Protein AF-A0A4Y7PE67-F1 (afdb_monomer)

Organism: NCBI:txid50990

Radius of gyration: 11.74 Å; Cα contacts (8 Å, |Δi|>4): 36; chains: 1; bounding box: 25×36×21 Å

pLDDT: mean 76.06, std 13.33, range [39.62, 88.75]

Secondary structure (DSSP, 8-state):
--------GGGSHHHHHHHHHHHHHHHHHSS---SHHHHHHHT--HHHHHHHHT-

Nearest PDB structures (foldseek):
  3k2z-assembly1_B  TM=6.350E-01  e=2.570E+00  Thermotoga maritima
  4dnc-assembly3_B  TM=6.195E-01  e=2.413E+00  Homo sapiens
  1j5y-assembly1_A  TM=7.443E-01  e=6.187E+00  Thermotoga maritima
  8q3i-assembly1_F  TM=6.174E-01  e=6.588E+00  M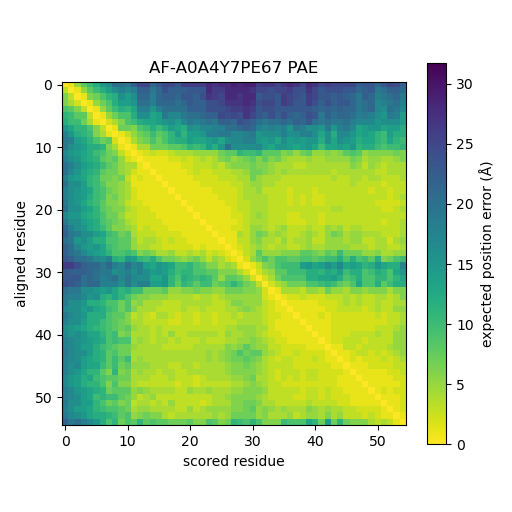ycolicibacterium smegmatis MC2 155

Solvent-accessible surface area (backbone atoms only — not comparable to full-atom values): 3357 Å² total; per-residue (Å²): 137,80,75,77,79,70,75,57,54,74,79,39,66,73,42,43,54,50,20,52,50,52,52,52,48,34,70,75,60,76,72,61,83,65,46,60,67,55,12,66,73,68,74,41,58,46,72,55,46,53,48,34,64,74,100

Mean predicted aligned error: 8.01 Å

Foldseek 3Di:
DDDPPDPQLVVDVLLLVLLVVVVVCCVVVVPPPQLVVSCVVSVHDSVVNVSSVVD

Sequence (55 aa):
MLLPSLPSPLLCPRRTILAALILKSKFFQGRCSSNCPWAKLSGLPPREVGRCEHA

Structure (mmCIF, N/CA/C/O backbone):
data_AF-A0A4Y7PE67-F1
#
_entry.id   AF-A0A4Y7PE67-F1
#
loop_
_atom_site.group_PDB
_atom_site.id
_atom_site.type_symbol
_atom_site.label_atom_id
_atom_site.label_alt_id
_atom_site.label_comp_id
_atom_site.label_asym_id
_atom_site.label_entity_id
_atom_site.label_seq_id
_atom_site.pdbx_PDB_ins_code
_atom_site.Cartn_x
_atom_site.Cartn_y
_atom_site.Cartn_z
_atom_site.occupancy
_atom_site.B_iso_or_equiv
_atom_site.auth_seq_id
_atom_site.auth_comp_id
_atom_site.auth_asym_id
_atom_site.auth_atom_id
_atom_site.pdbx_PDB_model_num
ATOM 1 N N . MET A 1 1 ? 15.418 -20.933 -0.961 1.00 39.62 1 MET A N 1
ATOM 2 C CA . MET A 1 1 ? 14.267 -20.194 -1.527 1.00 39.62 1 MET A CA 1
ATOM 3 C C . MET A 1 1 ? 14.537 -18.704 -1.383 1.00 39.62 1 MET A C 1
ATOM 5 O O . MET A 1 1 ? 14.292 -18.144 -0.324 1.00 39.62 1 MET A O 1
ATOM 9 N N . LEU A 1 2 ? 15.134 -18.089 -2.404 1.00 42.84 2 LEU A N 1
ATOM 10 C CA . LEU A 1 2 ? 15.436 -16.659 -2.432 1.00 42.84 2 LEU A CA 1
ATOM 11 C C . LEU A 1 2 ? 14.193 -15.953 -2.992 1.00 42.84 2 LEU A C 1
ATOM 13 O O . LEU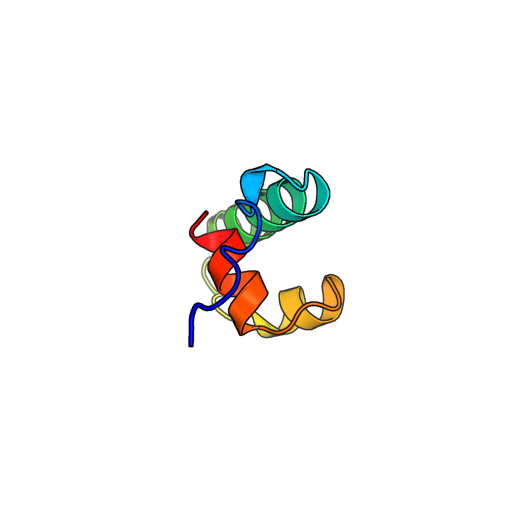 A 1 2 ? 13.855 -16.157 -4.157 1.00 42.84 2 LEU A O 1
ATOM 17 N N . LEU A 1 3 ? 13.457 -15.206 -2.162 1.00 50.38 3 LEU A N 1
ATOM 18 C CA . LEU A 1 3 ? 12.385 -14.337 -2.656 1.00 50.38 3 LEU A CA 1
ATOM 19 C C . LEU A 1 3 ? 13.037 -13.380 -3.670 1.00 50.38 3 LEU A C 1
ATOM 21 O O . LEU A 1 3 ? 14.038 -12.764 -3.295 1.00 50.38 3 LEU A O 1
ATOM 25 N N . PRO A 1 4 ? 12.546 -13.243 -4.916 1.00 46.62 4 PRO A N 1
ATOM 26 C CA . PRO A 1 4 ? 13.090 -12.236 -5.812 1.00 46.62 4 PRO A CA 1
ATOM 27 C C . PRO A 1 4 ? 12.981 -10.895 -5.089 1.00 46.62 4 PRO A C 1
ATOM 29 O O . PRO A 1 4 ? 11.900 -10.522 -4.624 1.00 46.62 4 PRO A O 1
ATOM 32 N N . SER A 1 5 ? 14.120 -10.227 -4.919 1.00 54.22 5 SER A N 1
ATOM 33 C CA . SER A 1 5 ? 14.210 -8.852 -4.451 1.00 54.22 5 SER A CA 1
ATOM 34 C C . SER A 1 5 ? 13.277 -8.025 -5.328 1.00 54.22 5 SER A C 1
ATOM 36 O O . SER A 1 5 ? 13.608 -7.727 -6.476 1.00 54.22 5 SER A O 1
ATOM 38 N N . LEU A 1 6 ? 12.064 -7.761 -4.827 1.00 58.09 6 LEU A N 1
ATOM 39 C CA . LEU A 1 6 ? 11.073 -6.951 -5.523 1.00 58.09 6 LEU A CA 1
ATOM 40 C C . LEU A 1 6 ? 11.795 -5.645 -5.880 1.00 58.09 6 LEU A C 1
ATOM 42 O O . LEU A 1 6 ? 12.392 -5.064 -4.967 1.00 58.09 6 LEU A O 1
ATOM 46 N N . PRO A 1 7 ? 11.811 -5.209 -7.155 1.00 56.78 7 PRO A N 1
ATOM 47 C CA . PRO A 1 7 ? 12.459 -3.956 -7.516 1.00 56.78 7 PRO A CA 1
ATOM 48 C C . PRO A 1 7 ? 11.925 -2.887 -6.572 1.00 56.78 7 PRO A C 1
ATOM 50 O O . PRO A 1 7 ? 10.715 -2.854 -6.313 1.00 56.78 7 PRO A O 1
ATOM 53 N N . SER A 1 8 ? 12.835 -2.108 -5.982 1.00 57.03 8 SER A N 1
ATOM 54 C CA . SER A 1 8 ? 12.530 -1.155 -4.920 1.00 57.03 8 SER A CA 1
ATOM 55 C C . SER A 1 8 ? 11.229 -0.424 -5.267 1.00 57.03 8 SER A C 1
ATOM 57 O O . SER A 1 8 ? 11.115 0.051 -6.396 1.00 57.03 8 SER A O 1
ATOM 59 N N . PRO A 1 9 ? 10.228 -0.343 -4.375 1.00 57.47 9 PRO A N 1
ATOM 60 C CA . PRO A 1 9 ? 8.947 0.311 -4.668 1.00 57.47 9 PRO A CA 1
ATOM 61 C C . PRO A 1 9 ? 9.093 1.732 -5.250 1.00 57.47 9 PRO A C 1
ATOM 63 O O . PRO A 1 9 ? 8.224 2.166 -6.001 1.00 57.47 9 PRO A O 1
ATOM 66 N N . LEU A 1 10 ? 10.228 2.393 -4.996 1.00 56.97 10 LEU A N 1
ATOM 67 C CA . LEU A 1 10 ? 10.652 3.6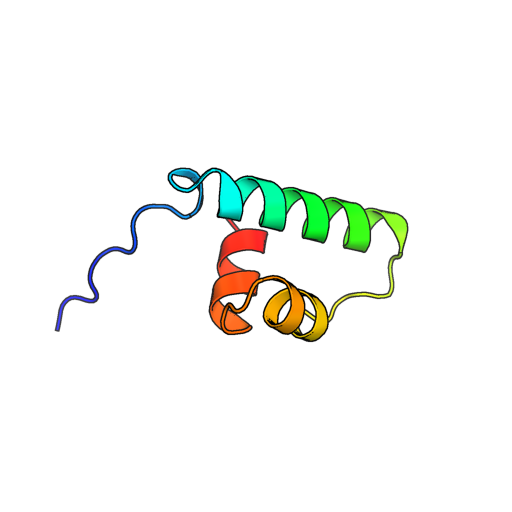78 -5.562 1.00 56.97 10 LEU A CA 1
ATOM 68 C C . LEU A 1 10 ? 10.996 3.660 -7.069 1.00 56.97 10 LEU A C 1
ATOM 70 O O . LEU A 1 10 ? 10.970 4.708 -7.706 1.00 56.97 10 LEU A O 1
ATOM 74 N N . LEU A 1 11 ? 11.297 2.499 -7.663 1.00 63.72 11 LEU A N 1
ATOM 75 C CA . LEU A 1 11 ? 11.594 2.342 -9.098 1.00 63.72 11 LEU A CA 1
ATOM 76 C C . LEU A 1 11 ? 10.330 2.350 -9.970 1.00 63.72 11 LEU A C 1
ATOM 78 O O . LEU A 1 11 ? 10.413 2.472 -11.189 1.00 63.72 11 LEU A O 1
ATOM 82 N N . CYS A 1 12 ? 9.150 2.213 -9.363 1.00 76.62 12 CYS A N 1
ATOM 83 C CA . CYS A 1 12 ? 7.871 2.311 -10.052 1.00 76.62 12 CYS A CA 1
ATOM 84 C C . CYS A 1 12 ? 7.236 3.671 -9.725 1.00 76.62 12 CYS A C 1
ATOM 86 O O . CYS A 1 12 ? 6.620 3.786 -8.664 1.00 76.62 12 CYS A O 1
ATOM 88 N N . PRO A 1 13 ? 7.276 4.679 -10.619 1.00 77.75 13 PRO A N 1
ATOM 89 C CA . PRO A 1 13 ? 6.723 6.010 -10.331 1.00 77.75 13 PRO A CA 1
ATOM 90 C C . PRO A 1 13 ? 5.247 5.955 -9.907 1.00 77.75 13 PRO A C 1
ATOM 92 O O . PRO A 1 13 ? 4.807 6.707 -9.042 1.00 77.75 13 PRO A O 1
ATOM 95 N N . ARG A 1 14 ? 4.489 4.983 -10.432 1.00 83.00 14 ARG A N 1
ATOM 96 C CA . ARG A 1 14 ? 3.099 4.713 -10.037 1.00 83.00 14 ARG A CA 1
ATOM 97 C C . ARG A 1 14 ? 2.947 4.348 -8.551 1.00 83.00 14 ARG A C 1
ATOM 99 O O . ARG A 1 14 ? 1.963 4.741 -7.933 1.00 83.00 14 ARG A O 1
ATOM 106 N N . ARG A 1 15 ? 3.905 3.612 -7.975 1.00 81.88 15 ARG A N 1
ATOM 107 C CA . ARG A 1 15 ? 3.914 3.218 -6.554 1.00 81.88 15 ARG A CA 1
ATOM 108 C C . ARG A 1 15 ? 4.357 4.372 -5.659 1.00 81.88 15 ARG A C 1
ATOM 110 O O . ARG A 1 15 ? 3.750 4.568 -4.614 1.00 81.88 15 ARG A O 1
ATOM 117 N N . THR A 1 16 ? 5.314 5.181 -6.107 1.00 82.94 16 THR A N 1
ATOM 118 C CA . THR A 1 16 ? 5.735 6.406 -5.410 1.00 82.94 16 THR A CA 1
ATOM 119 C C . THR A 1 16 ? 4.590 7.417 -5.301 1.00 82.94 16 THR A C 1
ATOM 121 O O . THR A 1 16 ? 4.336 7.959 -4.228 1.00 82.94 16 THR A O 1
ATOM 124 N N . ILE A 1 17 ? 3.828 7.621 -6.383 1.00 86.12 17 ILE A N 1
ATOM 125 C CA . ILE A 1 17 ? 2.640 8.492 -6.373 1.00 86.12 17 ILE A CA 1
ATOM 126 C C . ILE A 1 17 ? 1.572 7.946 -5.415 1.00 86.12 17 ILE A C 1
ATOM 128 O O . ILE A 1 17 ? 0.978 8.708 -4.652 1.00 86.12 17 ILE A O 1
ATOM 132 N N . LEU A 1 18 ? 1.345 6.627 -5.421 1.00 86.62 18 LEU A N 1
ATOM 133 C CA . LEU A 1 18 ? 0.403 5.975 -4.510 1.00 86.62 18 LEU A CA 1
ATOM 134 C C . LEU A 1 18 ? 0.817 6.157 -3.040 1.00 86.62 18 LEU A C 1
ATOM 136 O O . LEU A 1 18 ? -0.020 6.538 -2.227 1.00 86.62 18 LEU A O 1
ATOM 140 N N . ALA A 1 19 ? 2.092 5.938 -2.712 1.00 87.50 19 ALA A N 1
ATOM 141 C CA . ALA A 1 19 ? 2.642 6.139 -1.373 1.00 87.50 19 ALA A CA 1
ATOM 142 C C . ALA A 1 19 ? 2.441 7.580 -0.879 1.00 87.50 19 ALA A C 1
ATOM 144 O O . ALA A 1 19 ? 1.908 7.796 0.208 1.00 87.50 19 ALA A O 1
ATOM 145 N N . ALA A 1 20 ? 2.774 8.568 -1.715 1.00 87.31 20 ALA A N 1
ATOM 146 C CA . ALA A 1 20 ? 2.601 9.982 -1.392 1.00 87.31 20 ALA A CA 1
ATOM 147 C C . ALA A 1 20 ? 1.124 10.363 -1.176 1.00 87.31 20 ALA A C 1
ATOM 149 O O . ALA A 1 20 ? 0.811 11.140 -0.274 1.00 87.31 20 ALA A O 1
ATOM 150 N N . LEU A 1 21 ? 0.201 9.803 -1.969 1.00 86.81 21 LEU A N 1
ATOM 151 C CA . LEU A 1 21 ? -1.242 10.010 -1.802 1.00 86.81 21 LEU A CA 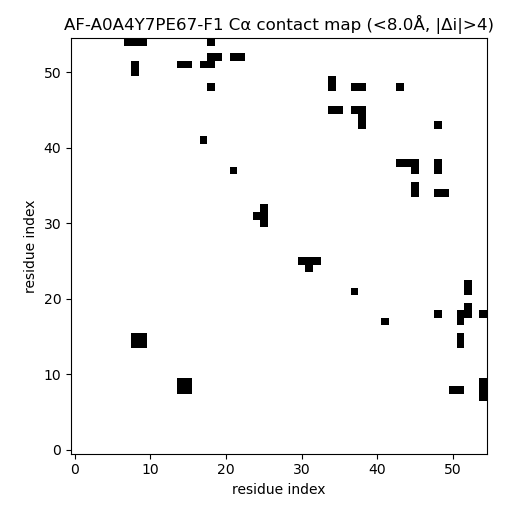1
ATOM 152 C C . LEU A 1 21 ? -1.763 9.412 -0.495 1.00 86.81 21 LEU A C 1
ATOM 154 O O . LEU A 1 21 ? -2.517 10.080 0.214 1.00 86.81 21 LEU A O 1
ATOM 158 N N . ILE A 1 22 ? -1.343 8.189 -0.162 1.00 86.38 22 ILE A N 1
ATOM 159 C CA . ILE A 1 22 ? -1.696 7.532 1.100 1.00 86.38 22 ILE A CA 1
ATOM 160 C C . ILE A 1 22 ? -1.201 8.377 2.272 1.00 86.38 22 ILE A C 1
ATOM 162 O O . ILE A 1 22 ? -1.989 8.711 3.157 1.00 86.38 22 ILE A O 1
ATOM 166 N N . LEU A 1 23 ? 0.071 8.787 2.241 1.00 86.25 23 LEU A N 1
ATOM 167 C CA . LEU A 1 23 ? 0.688 9.583 3.296 1.00 86.25 23 LEU A CA 1
ATOM 168 C C . LEU A 1 23 ? -0.017 10.934 3.460 1.00 86.25 23 LEU A C 1
ATOM 170 O O . LEU A 1 23 ? -0.424 11.283 4.566 1.00 86.25 23 LEU A O 1
ATOM 174 N N . LYS A 1 24 ? -0.255 11.659 2.358 1.00 87.69 24 LYS A N 1
ATOM 175 C CA . LYS A 1 24 ? -0.996 12.930 2.358 1.00 87.69 24 LYS A CA 1
ATOM 176 C C . LYS A 1 24 ? -2.398 12.760 2.937 1.00 87.69 24 LYS A C 1
ATOM 178 O O . LYS A 1 24 ? -2.839 13.576 3.742 1.00 87.69 24 LYS A O 1
ATOM 183 N N . SER A 1 25 ? -3.105 11.705 2.540 1.00 85.38 25 SER A N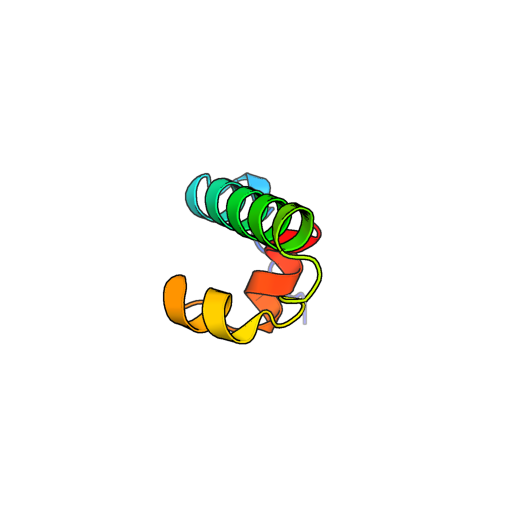 1
ATOM 184 C CA . SER A 1 25 ? -4.474 11.471 2.991 1.00 85.38 25 SER A CA 1
ATOM 185 C C . SER A 1 25 ? -4.531 11.067 4.464 1.00 85.38 25 SER A C 1
ATOM 187 O O . SER A 1 25 ? -5.414 11.535 5.179 1.00 85.38 25 SER A O 1
ATOM 189 N N . LYS A 1 26 ? -3.587 10.249 4.946 1.00 85.94 26 LYS A N 1
ATOM 190 C CA . LYS A 1 26 ? -3.471 9.896 6.370 1.00 85.94 26 LYS A CA 1
ATOM 191 C C . LYS A 1 26 ? -3.075 11.097 7.223 1.00 85.94 26 LYS A C 1
ATOM 193 O O . LYS A 1 26 ? -3.646 11.277 8.295 1.00 85.94 26 LYS A O 1
ATOM 198 N N . PHE A 1 27 ? -2.182 11.945 6.714 1.00 83.31 27 PHE A N 1
ATOM 199 C CA . PHE A 1 27 ? -1.770 13.187 7.364 1.00 83.31 27 PHE A CA 1
ATOM 200 C C . PHE A 1 27 ? -2.938 14.166 7.528 1.00 83.31 27 PHE A C 1
ATOM 202 O O . PHE A 1 27 ? -3.119 14.737 8.596 1.00 83.31 27 PHE A O 1
ATOM 209 N N . PHE A 1 28 ? -3.765 14.329 6.491 1.00 83.88 28 PHE A N 1
ATOM 210 C CA . PHE A 1 28 ? -4.856 15.306 6.512 1.00 83.88 28 PHE A CA 1
ATOM 211 C C . PHE A 1 28 ? -6.123 14.800 7.215 1.00 83.88 28 PHE A C 1
ATOM 213 O O . PHE A 1 28 ? -6.849 15.590 7.809 1.00 83.88 28 PHE A O 1
ATOM 220 N N . GLN A 1 29 ? -6.424 13.497 7.133 1.00 76.06 29 GLN A N 1
ATOM 221 C CA . GLN A 1 29 ? -7.690 12.952 7.641 1.00 76.06 29 GLN A CA 1
ATOM 222 C C . GLN A 1 29 ? -7.587 12.234 8.988 1.00 76.06 29 GLN A C 1
ATOM 224 O O . GLN A 1 29 ? -8.638 11.947 9.557 1.00 76.06 29 GLN A O 1
ATOM 229 N N . GLY A 1 30 ? -6.389 11.931 9.509 1.00 66.25 30 GLY A N 1
ATOM 230 C CA . GLY A 1 30 ? -6.126 11.423 10.872 1.00 66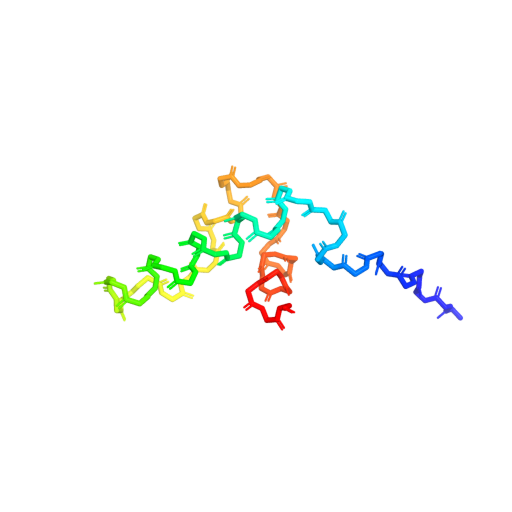.25 30 GLY A CA 1
ATOM 231 C C . 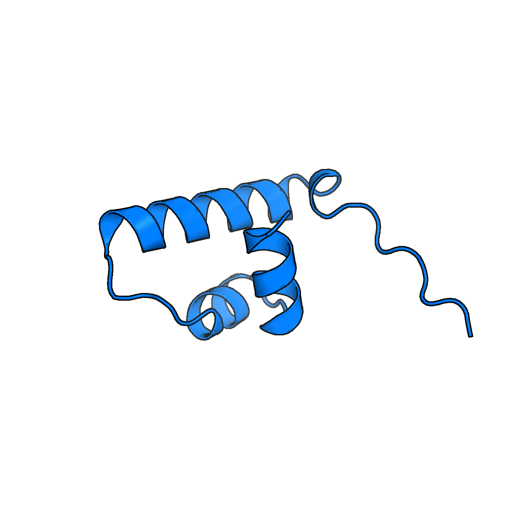GLY A 1 30 ? -6.765 10.077 11.272 1.00 66.25 30 GLY A C 1
ATOM 232 O O . GLY A 1 30 ? -6.288 9.418 12.188 1.00 66.25 30 GLY A O 1
ATOM 233 N N . ARG A 1 31 ? -7.830 9.634 10.592 1.00 62.84 31 ARG A N 1
ATOM 234 C CA . ARG A 1 31 ? -8.663 8.466 10.922 1.00 62.84 31 ARG A CA 1
ATOM 235 C C . ARG A 1 31 ? -8.654 7.385 9.840 1.00 62.84 31 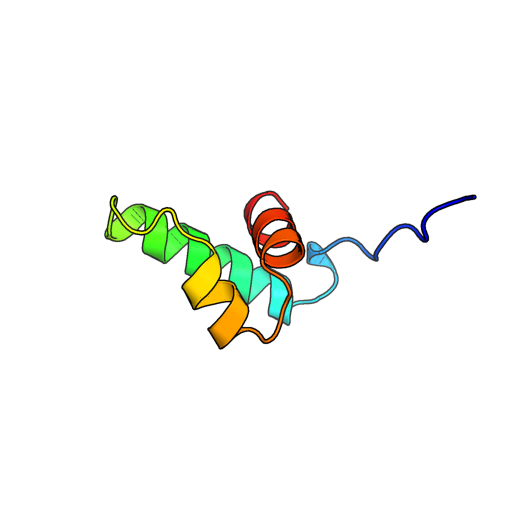ARG A C 1
ATOM 237 O O . ARG A 1 31 ? -9.224 6.316 10.035 1.00 62.84 31 ARG A O 1
ATOM 244 N N . CYS A 1 32 ? -7.992 7.627 8.711 1.00 64.81 32 CYS A N 1
ATOM 245 C CA . CYS A 1 32 ? -7.932 6.698 7.581 1.00 64.81 32 CYS A CA 1
ATOM 246 C C . CYS A 1 32 ? -6.718 5.758 7.676 1.00 64.81 32 CYS A C 1
ATOM 248 O O . CYS A 1 32 ? -5.900 5.705 6.765 1.00 64.81 32 CYS A O 1
ATOM 250 N N . SER A 1 33 ? -6.578 5.003 8.770 1.00 65.62 33 SER A N 1
ATOM 251 C CA . SER A 1 33 ? -5.417 4.114 8.986 1.00 65.62 33 SER A CA 1
ATOM 252 C C . SER A 1 33 ? -5.457 2.828 8.151 1.00 65.62 33 SER A C 1
ATOM 254 O O . SER A 1 33 ? -4.450 2.131 8.042 1.00 65.62 33 SER A O 1
ATOM 256 N N . SER A 1 34 ? -6.606 2.503 7.550 1.00 79.00 34 SER A N 1
ATOM 257 C CA . SER A 1 34 ? -6.772 1.278 6.770 1.00 79.00 34 SER A CA 1
ATOM 258 C C . SER A 1 34 ? -6.178 1.407 5.370 1.00 79.00 34 SER A C 1
ATOM 260 O O . SER A 1 34 ? -6.492 2.333 4.623 1.00 79.00 34 SER A O 1
ATOM 262 N N . ASN A 1 35 ? -5.380 0.412 4.986 1.00 83.06 35 ASN A N 1
ATOM 263 C CA . ASN A 1 35 ? -4.848 0.275 3.632 1.00 83.06 35 ASN A CA 1
ATOM 264 C C . ASN A 1 35 ? -5.830 -0.444 2.683 1.00 83.06 35 ASN A C 1
ATOM 266 O O . ASN A 1 35 ? -5.548 -0.559 1.494 1.00 83.06 35 ASN A O 1
ATOM 270 N N . CYS A 1 36 ? -7.000 -0.891 3.162 1.00 83.62 36 CYS A N 1
ATOM 271 C CA . CYS A 1 36 ? -7.999 -1.590 2.341 1.00 83.62 36 CYS A CA 1
ATOM 272 C C . CYS A 1 36 ? -8.600 -0.734 1.204 1.00 83.62 36 CYS A C 1
ATOM 274 O O . CYS A 1 36 ? -8.700 -1.242 0.085 1.00 83.62 36 CYS A O 1
ATOM 276 N N . PRO A 1 37 ? -8.970 0.547 1.415 1.00 87.75 37 PRO A N 1
ATOM 277 C CA . PRO A 1 37 ? -9.456 1.402 0.328 1.00 87.75 37 PRO A CA 1
ATOM 278 C C . PRO A 1 37 ? -8.379 1.632 -0.736 1.00 87.75 37 PRO A C 1
ATOM 280 O O . PRO A 1 37 ? -8.653 1.574 -1.932 1.00 87.75 37 PRO A O 1
ATOM 283 N N . TRP A 1 38 ? -7.134 1.812 -0.296 1.00 86.25 38 TRP A N 1
ATOM 284 C CA . TRP A 1 38 ? -5.972 2.011 -1.158 1.00 86.25 38 TRP A CA 1
ATOM 285 C C . TRP A 1 38 ? -5.601 0.752 -1.942 1.00 86.25 38 TRP A C 1
ATOM 287 O O . TRP A 1 38 ? -5.235 0.853 -3.110 1.00 86.25 38 TRP A O 1
ATOM 297 N N . ALA A 1 39 ? -5.766 -0.433 -1.349 1.00 88.75 39 ALA A N 1
ATOM 298 C CA . ALA A 1 39 ? -5.632 -1.725 -2.023 1.00 88.75 39 ALA A CA 1
ATOM 299 C C . ALA A 1 39 ? -6.661 -1.879 -3.147 1.00 88.75 39 ALA A C 1
ATOM 301 O O . ALA A 1 39 ? -6.306 -2.201 -4.279 1.00 88.75 39 ALA A O 1
ATOM 302 N N . LYS A 1 40 ? -7.928 -1.543 -2.872 1.00 87.56 40 LYS A N 1
ATOM 303 C CA . LYS A 1 40 ? -8.993 -1.568 -3.882 1.00 87.56 40 LYS A CA 1
ATOM 304 C C . LYS A 1 40 ? -8.759 -0.545 -5.000 1.00 87.56 40 LYS A C 1
ATOM 306 O O . LYS A 1 40 ? -8.968 -0.871 -6.161 1.00 87.56 40 LYS A O 1
ATOM 311 N N . LEU A 1 41 ? -8.296 0.660 -4.661 1.00 85.50 41 LEU A N 1
ATOM 312 C CA . LEU A 1 41 ? -8.005 1.728 -5.624 1.00 85.50 41 LEU A CA 1
ATOM 313 C C . LEU A 1 41 ? -6.818 1.393 -6.539 1.00 85.50 41 LEU A C 1
ATOM 315 O O . LEU A 1 41 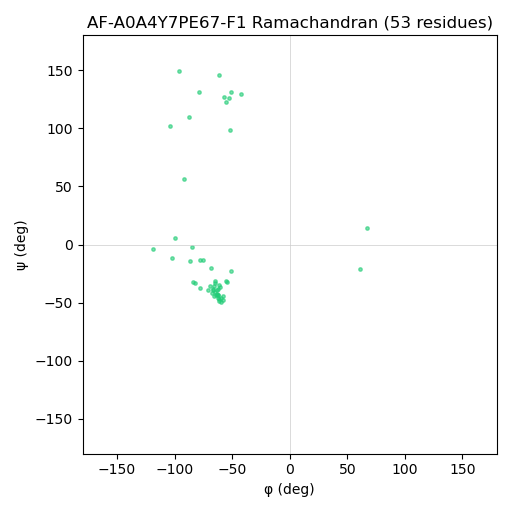? -6.845 1.682 -7.731 1.00 85.50 41 LEU A O 1
ATOM 319 N N . SER A 1 42 ? -5.763 0.808 -5.976 1.00 84.25 42 SER A N 1
ATOM 320 C CA . SER A 1 42 ? -4.533 0.495 -6.711 1.00 84.25 42 SER A CA 1
ATOM 321 C C . SER A 1 42 ? -4.564 -0.863 -7.413 1.00 84.25 42 SER A C 1
ATOM 323 O O . SER A 1 42 ? -3.704 -1.125 -8.252 1.00 84.25 42 SER A O 1
ATOM 325 N N . GLY A 1 43 ? -5.528 -1.724 -7.073 1.00 88.31 43 GLY A N 1
ATOM 326 C CA . GLY A 1 43 ? -5.543 -3.124 -7.497 1.00 88.31 43 GLY A CA 1
ATOM 327 C C . GLY A 1 43 ? -4.406 -3.946 -6.882 1.00 88.31 43 GLY A C 1
ATOM 328 O O . GLY A 1 43 ? -4.116 -5.038 -7.364 1.00 88.31 43 GLY A O 1
ATOM 329 N N . LEU A 1 44 ? -3.738 -3.422 -5.847 1.00 85.81 44 LEU A N 1
ATOM 330 C CA . LEU A 1 44 ? -2.644 -4.095 -5.158 1.00 85.81 44 LEU A CA 1
ATOM 331 C C . LEU A 1 44 ? -3.154 -4.805 -3.903 1.00 85.81 44 LEU A C 1
ATOM 333 O O . LEU A 1 44 ? -4.074 -4.320 -3.240 1.00 85.81 44 LEU A O 1
ATOM 337 N N . PRO A 1 45 ? -2.526 -5.921 -3.503 1.00 85.94 45 PRO A N 1
ATOM 338 C CA . PRO A 1 45 ? -2.823 -6.531 -2.220 1.00 85.94 45 PRO A CA 1
ATOM 339 C C . PRO A 1 45 ? -2.490 -5.556 -1.068 1.00 85.94 45 PRO A C 1
ATOM 341 O O . PRO A 1 45 ? -1.484 -4.841 -1.137 1.00 85.94 45 PRO A O 1
ATOM 344 N N . PRO A 1 46 ? -3.254 -5.557 0.044 1.00 83.75 46 PRO A N 1
ATOM 345 C CA . PRO A 1 46 ? -3.052 -4.631 1.168 1.00 83.75 46 PRO A CA 1
ATOM 346 C C . PRO A 1 46 ? -1.627 -4.646 1.735 1.00 83.75 46 PRO A C 1
ATOM 348 O O . PRO A 1 46 ? -1.101 -3.623 2.172 1.00 83.75 46 PRO A O 1
ATOM 351 N N . ARG A 1 47 ? -0.978 -5.814 1.684 1.00 82.94 47 ARG A N 1
ATOM 352 C CA . ARG A 1 47 ? 0.407 -6.009 2.122 1.00 82.94 47 ARG A CA 1
ATOM 353 C C . ARG A 1 47 ? 1.410 -5.228 1.271 1.00 82.94 47 ARG A C 1
ATOM 355 O O . ARG A 1 47 ? 2.437 -4.802 1.782 1.00 82.94 47 ARG A O 1
ATOM 362 N N . GLU A 1 48 ? 1.135 -5.058 -0.016 1.00 83.31 48 GLU A N 1
ATOM 363 C CA . GLU A 1 48 ? 2.008 -4.342 -0.946 1.00 83.31 48 GLU A CA 1
ATOM 364 C C . GLU A 1 48 ? 1.769 -2.831 -0.890 1.00 83.31 48 GLU A C 1
ATOM 366 O O . GLU A 1 48 ? 2.724 -2.062 -0.957 1.00 83.31 48 GLU A O 1
ATOM 371 N N . VAL A 1 49 ? 0.529 -2.408 -0.627 1.00 84.88 49 VAL A N 1
ATOM 372 C CA . VAL A 1 49 ? 0.200 -1.015 -0.286 1.00 84.88 49 VAL A CA 1
ATOM 373 C C . VAL A 1 49 ? 0.941 -0.567 0.972 1.00 84.88 49 VAL A C 1
ATOM 375 O O . VAL A 1 49 ? 1.568 0.488 0.968 1.00 84.88 49 VAL A O 1
ATOM 378 N N . GLY A 1 50 ? 0.945 -1.397 2.021 1.00 82.75 50 GLY A N 1
ATOM 379 C CA . GLY A 1 50 ? 1.713 -1.122 3.237 1.00 82.75 50 GLY A CA 1
ATOM 380 C C . GLY A 1 50 ? 3.220 -1.025 2.984 1.00 82.75 50 GLY A C 1
ATOM 381 O O . GLY A 1 50 ? 3.880 -0.191 3.588 1.00 82.75 50 GLY A O 1
ATOM 382 N N . ARG A 1 51 ? 3.773 -1.815 2.053 1.00 82.44 51 ARG A N 1
ATOM 383 C CA . ARG A 1 51 ? 5.180 -1.657 1.643 1.00 82.44 51 ARG A CA 1
ATOM 384 C C . ARG A 1 51 ? 5.429 -0.346 0.914 1.00 82.44 51 ARG A C 1
ATOM 386 O O . ARG A 1 51 ? 6.477 0.234 1.126 1.00 82.44 51 ARG A O 1
ATOM 393 N N . CYS A 1 52 ? 4.502 0.098 0.066 1.00 80.19 52 CYS A N 1
ATOM 394 C CA . CYS A 1 52 ? 4.629 1.385 -0.619 1.00 80.19 52 CYS A CA 1
ATOM 395 C C . CYS A 1 52 ? 4.563 2.550 0.378 1.00 80.19 52 CYS A C 1
ATOM 397 O O . CYS A 1 52 ? 5.277 3.520 0.207 1.00 80.19 52 CYS A O 1
ATOM 399 N N . GLU A 1 53 ? 3.749 2.443 1.428 1.00 78.62 53 GLU A N 1
ATOM 400 C CA . GLU A 1 53 ? 3.665 3.448 2.497 1.00 78.62 53 GLU A CA 1
ATOM 401 C C . GLU A 1 53 ? 4.958 3.585 3.325 1.00 78.62 53 GLU A C 1
ATOM 403 O O . GLU A 1 53 ? 5.253 4.679 3.792 1.00 78.62 53 GLU A O 1
ATOM 408 N N . HIS A 1 54 ? 5.719 2.498 3.500 1.00 75.19 54 HIS A N 1
ATOM 409 C CA . HIS A 1 54 ? 6.978 2.476 4.267 1.00 75.19 54 HIS A CA 1
ATOM 410 C C . HIS A 1 54 ? 8.243 2.546 3.386 1.00 75.19 54 HIS A C 1
ATOM 412 O O . HIS A 1 54 ? 9.344 2.343 3.898 1.00 75.19 54 HIS A O 1
ATOM 418 N N . ALA A 1 55 ? 8.081 2.736 2.074 1.00 68.69 55 ALA A N 1
ATOM 419 C CA . ALA A 1 55 ? 9.158 2.813 1.085 1.00 68.69 55 ALA A CA 1
ATOM 420 C C . ALA A 1 55 ? 9.782 4.206 1.016 1.00 68.69 55 ALA A C 1
ATOM 422 O O . ALA A 1 55 ? 11.012 4.259 0.798 1.00 68.69 55 ALA A O 1
#